Protein AF-A0A0H4KD07-F1 (afdb_monomer_lite)

Secondary structure (DSSP, 8-state):
-HHHHHHHHHHHHHTTT--HHHHHHHHHHHHHHHHSTT----GGG-EEEETTEEEEEHHHHHHHHHHHHHHHHHHHHHHHHTT-

Structure (mmCIF, N/CA/C/O backbone):
data_AF-A0A0H4KD07-F1
#
_entry.id   AF-A0A0H4KD07-F1
#
loop_
_atom_site.group_PDB
_atom_site.id
_atom_site.type_symbol
_atom_site.label_atom_id
_atom_site.label_alt_id
_atom_site.label_comp_id
_atom_site.label_asym_id
_atom_site.label_entity_id
_atom_site.label_seq_id
_atom_site.pdbx_PDB_ins_code
_atom_site.Cartn_x
_atom_site.Cartn_y
_atom_site.Cartn_z
_atom_site.occupancy
_atom_site.B_iso_or_equiv
_atom_site.auth_seq_id
_atom_site.auth_comp_id
_atom_site.auth_asym_id
_atom_site.auth_atom_id
_atom_site.pdbx_PDB_model_num
ATOM 1 N N . MET A 1 1 ? -11.075 -3.029 25.859 1.00 56.78 1 MET A N 1
ATOM 2 C CA . MET A 1 1 ? -9.977 -3.095 24.866 1.00 56.78 1 MET A CA 1
ATOM 3 C C . MET A 1 1 ? -10.551 -2.955 23.459 1.00 56.78 1 MET A C 1
ATOM 5 O O . MET A 1 1 ? -9.959 -2.226 22.677 1.00 56.78 1 MET A O 1
ATOM 9 N N . GLU A 1 2 ? -11.746 -3.509 23.213 1.00 59.12 2 GLU A N 1
ATOM 10 C CA . GLU A 1 2 ? -12.585 -3.326 22.010 1.00 59.12 2 GLU A CA 1
ATOM 11 C C . GLU A 1 2 ? -12.624 -1.889 21.459 1.00 59.12 2 GLU A C 1
ATOM 13 O O . GLU A 1 2 ? -12.285 -1.678 20.300 1.00 59.12 2 GLU A O 1
ATOM 18 N N . ASN A 1 3 ? -12.908 -0.871 22.289 1.00 70.50 3 ASN A N 1
ATOM 19 C CA . ASN A 1 3 ? -12.961 0.520 21.801 1.00 70.50 3 ASN A CA 1
ATOM 20 C C . ASN A 1 3 ? -11.657 0.997 21.140 1.00 70.50 3 ASN A C 1
ATOM 22 O O . ASN A 1 3 ? -11.711 1.727 20.158 1.00 70.50 3 ASN A O 1
ATOM 26 N N . LYS A 1 4 ? -10.487 0.556 21.623 1.00 83.19 4 LYS A N 1
ATOM 27 C CA . LYS A 1 4 ? -9.203 0.991 21.053 1.00 83.19 4 LYS A CA 1
ATOM 28 C C . LYS A 1 4 ? -8.907 0.325 19.710 1.00 83.19 4 LYS A C 1
ATOM 30 O O . LYS A 1 4 ? -8.316 0.954 18.842 1.00 83.19 4 LYS A O 1
ATOM 35 N N . LEU A 1 5 ? -9.299 -0.937 19.532 1.00 86.31 5 LEU A N 1
ATOM 36 C CA . LEU A 1 5 ? -9.093 -1.661 18.273 1.00 86.31 5 LEU A CA 1
ATOM 37 C C . LEU A 1 5 ? -9.976 -1.090 17.160 1.00 86.31 5 LEU A C 1
ATOM 39 O O . LEU A 1 5 ? -9.493 -0.839 16.054 1.00 86.31 5 LEU A O 1
ATOM 43 N N . LYS A 1 6 ? -11.229 -0.774 17.492 1.00 85.56 6 LYS A N 1
ATOM 44 C CA . LYS A 1 6 ? -12.149 -0.086 16.590 1.00 85.56 6 LYS A CA 1
ATOM 45 C C . LYS A 1 6 ? -11.656 1.311 16.203 1.00 85.56 6 LYS A C 1
ATOM 47 O O . LYS A 1 6 ? -11.667 1.650 15.023 1.00 85.56 6 LYS A O 1
ATOM 52 N N . GLU A 1 7 ? -11.157 2.091 17.165 1.00 86.75 7 GLU A N 1
ATOM 53 C CA . GLU A 1 7 ? -10.549 3.406 16.907 1.00 86.75 7 GLU A CA 1
ATOM 54 C C . GLU A 1 7 ? -9.349 3.314 15.948 1.00 86.75 7 GLU A C 1
ATOM 56 O O . GLU A 1 7 ? -9.249 4.108 15.013 1.00 86.75 7 GLU A O 1
ATOM 61 N N . VAL A 1 8 ? -8.465 2.322 16.121 1.00 88.69 8 VAL A N 1
ATOM 62 C CA . VAL A 1 8 ? -7.317 2.094 15.220 1.00 88.69 8 VAL A CA 1
ATOM 63 C C . VAL A 1 8 ? -7.779 1.720 13.812 1.00 88.69 8 VAL A C 1
ATOM 65 O O . VAL A 1 8 ? -7.274 2.264 12.830 1.00 88.69 8 VAL A O 1
ATOM 68 N N . LYS A 1 9 ? -8.762 0.823 13.692 1.00 88.69 9 LYS A N 1
ATOM 69 C CA . LYS A 1 9 ? -9.337 0.447 12.396 1.00 88.69 9 LYS A CA 1
ATOM 70 C C . LYS A 1 9 ? -9.952 1.655 11.686 1.00 88.69 9 LYS A C 1
ATOM 72 O O . LYS A 1 9 ? -9.707 1.866 10.499 1.00 88.69 9 LYS A O 1
ATOM 77 N N . GLU A 1 10 ? -10.737 2.457 12.398 1.00 87.75 10 GLU A N 1
ATOM 78 C CA . GLU A 1 10 ? -11.342 3.669 11.846 1.00 87.75 10 GLU A CA 1
ATOM 79 C C . GLU A 1 10 ? -10.281 4.693 11.425 1.00 87.75 10 GLU A C 1
ATOM 81 O O . GLU A 1 10 ? -10.399 5.261 10.340 1.00 87.75 10 GLU A O 1
ATOM 86 N N . PHE A 1 11 ? -9.224 4.882 12.219 1.00 88.31 11 PHE A N 1
ATOM 87 C CA . PHE A 1 11 ? -8.085 5.737 11.874 1.00 88.31 11 PHE A CA 1
ATOM 88 C C . PHE A 1 11 ? -7.424 5.304 10.556 1.00 88.31 11 PHE A C 1
ATOM 90 O O . PHE A 1 11 ? -7.275 6.124 9.646 1.00 88.31 11 PHE A O 1
ATOM 97 N N . LEU A 1 12 ? -7.103 4.012 10.422 1.00 87.94 12 LEU A N 1
ATOM 98 C CA . LEU A 1 12 ? -6.455 3.447 9.234 1.00 87.94 12 LEU A CA 1
ATOM 99 C C . LEU A 1 12 ? -7.334 3.534 7.974 1.00 87.94 12 LEU A C 1
ATOM 101 O O . LEU A 1 12 ? -6.845 3.785 6.876 1.00 87.94 12 LEU A O 1
ATOM 105 N N . LEU A 1 13 ? -8.646 3.328 8.101 1.00 86.31 13 LEU A N 1
ATOM 106 C CA . LEU A 1 13 ? -9.556 3.382 6.951 1.00 86.31 13 LEU A CA 1
ATOM 107 C C . LEU A 1 13 ? -9.908 4.809 6.529 1.00 86.31 13 LEU A C 1
ATOM 109 O O . LEU A 1 13 ? -10.149 5.052 5.348 1.00 86.31 13 LEU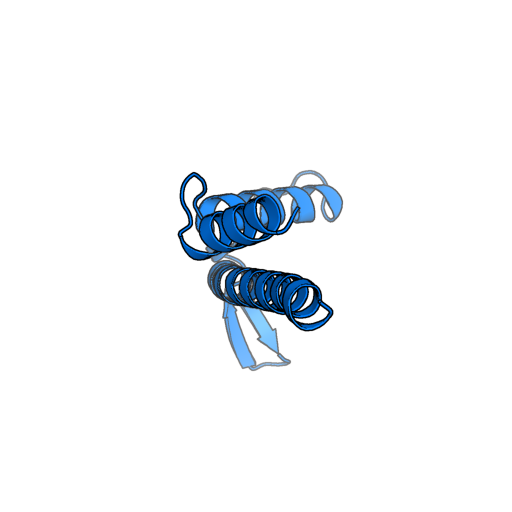 A O 1
ATOM 113 N N . GLN A 1 14 ? -9.986 5.740 7.481 1.00 83.69 14 GLN A N 1
ATOM 114 C CA . GLN A 1 14 ? -10.370 7.124 7.205 1.00 83.69 14 GLN A CA 1
ATOM 115 C C . GLN A 1 14 ? -9.186 7.987 6.748 1.00 83.69 14 GLN A C 1
ATOM 117 O O . GLN A 1 14 ? -9.423 9.102 6.288 1.00 83.69 14 GLN A O 1
ATOM 122 N N . GLY A 1 15 ? -7.938 7.517 6.895 1.00 68.69 15 GLY A N 1
ATOM 123 C CA . GLY A 1 15 ? -6.740 8.309 6.585 1.00 68.69 15 GLY A CA 1
ATOM 124 C C . GLY A 1 15 ? -6.652 9.593 7.418 1.00 68.69 15 GLY A C 1
ATOM 125 O O . GLY A 1 15 ? -6.091 10.598 6.989 1.00 68.69 15 GLY A O 1
ATOM 126 N N . LYS A 1 16 ? -7.280 9.620 8.601 1.00 66.00 16 LYS A N 1
ATOM 127 C CA . LYS A 1 16 ? -7.300 10.822 9.440 1.00 66.00 16 LYS A CA 1
ATOM 128 C C . LYS A 1 16 ? -5.951 10.981 10.120 1.00 66.00 16 LYS A C 1
ATOM 130 O O . LYS A 1 16 ? -5.738 10.403 11.173 1.00 66.00 16 LYS A O 1
ATOM 135 N N . GLY A 1 17 ? -5.083 11.809 9.551 1.00 70.94 17 GLY A N 1
ATOM 136 C CA . GLY A 1 17 ? -3.785 12.148 10.142 1.00 70.94 17 GLY A CA 1
ATOM 137 C C . GLY A 1 17 ? -2.579 11.552 9.423 1.00 70.94 17 GLY A C 1
ATOM 138 O O . GLY A 1 17 ? -1.476 11.696 9.936 1.00 70.94 17 GLY A O 1
ATOM 139 N N . TYR A 1 18 ? -2.771 10.918 8.261 1.00 7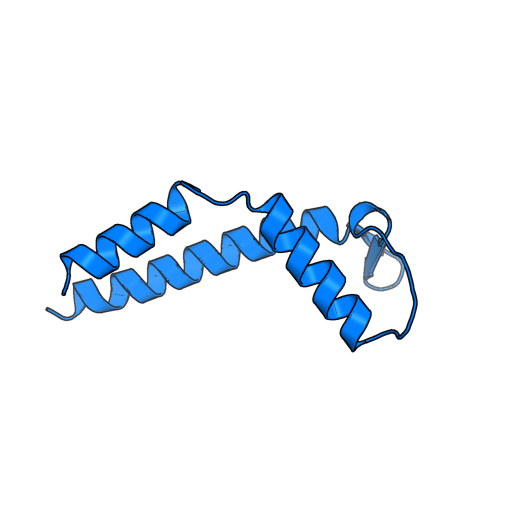9.56 18 TYR A N 1
ATOM 140 C CA . TYR A 1 18 ? -1.680 10.541 7.359 1.00 79.56 18 TYR A CA 1
ATOM 141 C C . TYR A 1 18 ? -2.161 10.478 5.900 1.00 79.56 18 TYR A C 1
ATOM 143 O O . TYR A 1 18 ? -3.308 10.106 5.645 1.00 79.56 18 TYR A O 1
ATOM 151 N N . ASP A 1 19 ? -1.290 10.823 4.948 1.00 85.25 19 ASP A N 1
ATOM 152 C CA . ASP A 1 19 ? -1.515 10.60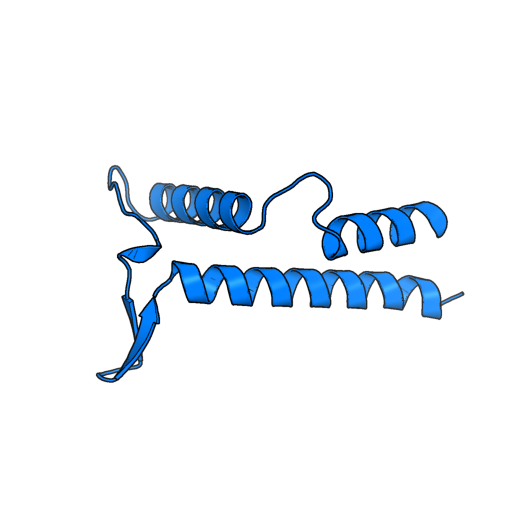3 3.515 1.00 85.25 19 ASP A CA 1
ATOM 153 C C . ASP A 1 19 ? -0.850 9.283 3.104 1.00 85.25 19 ASP A C 1
ATOM 155 O O . ASP A 1 19 ? 0.304 9.017 3.436 1.00 85.25 19 ASP A O 1
ATOM 159 N N . VAL A 1 20 ? -1.578 8.429 2.383 1.00 84.75 20 VAL A N 1
ATOM 160 C CA . VAL A 1 20 ? -1.028 7.165 1.863 1.00 84.75 20 VAL A CA 1
ATOM 161 C C . VAL A 1 20 ? 0.132 7.426 0.901 1.00 84.75 20 VAL A C 1
ATOM 163 O O . VAL A 1 20 ? 1.049 6.617 0.828 1.00 84.75 20 VAL A O 1
ATOM 166 N N . SER A 1 21 ? 0.094 8.536 0.169 1.00 85.06 21 SER A N 1
ATOM 167 C CA . SER A 1 21 ? 1.151 8.942 -0.757 1.00 85.06 21 SER A CA 1
ATOM 168 C C . SER A 1 21 ? 2.439 9.270 -0.011 1.00 85.06 21 SER A C 1
ATOM 170 O O . SER A 1 21 ? 3.487 8.798 -0.433 1.00 85.06 21 SER A O 1
ATOM 172 N N . ASP A 1 22 ? 2.347 9.984 1.114 1.00 86.88 22 ASP A N 1
ATOM 173 C CA . ASP A 1 22 ? 3.504 10.316 1.954 1.00 86.88 22 ASP A CA 1
ATOM 174 C C . ASP A 1 22 ? 4.112 9.039 2.545 1.00 86.88 22 ASP A C 1
ATOM 176 O O . ASP A 1 22 ? 5.297 8.781 2.377 1.00 86.88 22 ASP A O 1
ATOM 180 N N . VAL A 1 23 ? 3.277 8.164 3.122 1.00 88.31 23 VAL A N 1
ATOM 181 C CA . VAL A 1 23 ? 3.732 6.876 3.678 1.00 88.31 23 VAL A CA 1
ATOM 182 C C . VAL A 1 23 ? 4.412 6.006 2.617 1.00 88.31 23 VAL A C 1
ATOM 184 O O . VAL A 1 23 ? 5.421 5.364 2.893 1.00 88.31 23 VAL A O 1
ATOM 187 N N . VAL A 1 24 ? 3.854 5.950 1.404 1.00 88.62 24 VAL A N 1
ATOM 188 C CA . VAL A 1 24 ? 4.449 5.193 0.295 1.00 88.62 24 VAL A CA 1
ATOM 189 C C . VAL A 1 24 ? 5.766 5.813 -0.151 1.00 88.62 24 VAL A C 1
ATOM 191 O O . VAL A 1 24 ? 6.705 5.066 -0.416 1.00 88.62 24 VAL A O 1
ATOM 194 N N . ASN A 1 25 ? 5.838 7.139 -0.248 1.00 86.44 25 ASN A N 1
ATOM 195 C CA . ASN A 1 25 ? 7.054 7.835 -0.638 1.00 86.44 25 ASN A CA 1
ATOM 196 C C . ASN A 1 25 ? 8.175 7.577 0.370 1.00 86.44 25 ASN A C 1
ATOM 198 O O . ASN A 1 25 ? 9.227 7.088 -0.029 1.00 86.44 25 ASN A O 1
ATOM 202 N N . ASP A 1 26 ? 7.913 7.809 1.656 1.00 87.88 26 ASP A N 1
ATOM 203 C CA . ASP A 1 26 ? 8.887 7.623 2.733 1.00 87.88 26 ASP A CA 1
ATOM 204 C C . ASP A 1 26 ? 9.396 6.179 2.763 1.00 87.88 26 ASP A C 1
ATOM 206 O O . ASP A 1 26 ? 10.597 5.942 2.675 1.00 87.88 26 ASP A O 1
ATOM 210 N N . ALA A 1 27 ? 8.487 5.198 2.756 1.00 88.69 27 ALA A N 1
ATOM 211 C CA . ALA A 1 27 ? 8.871 3.788 2.750 1.00 88.69 27 ALA A CA 1
ATOM 212 C C . ALA A 1 27 ? 9.656 3.393 1.490 1.00 88.69 27 ALA A C 1
ATOM 214 O O . ALA A 1 27 ? 10.525 2.523 1.549 1.00 88.69 27 ALA A O 1
ATOM 215 N N . THR A 1 28 ? 9.345 3.999 0.340 1.00 85.62 28 THR A N 1
ATOM 216 C CA . THR A 1 28 ? 10.082 3.737 -0.898 1.00 85.62 28 THR A CA 1
ATOM 217 C C . THR A 1 28 ? 11.496 4.296 -0.793 1.00 85.62 28 THR A C 1
ATOM 219 O O . THR A 1 28 ? 12.434 3.541 -1.019 1.00 85.62 28 THR A O 1
ATOM 222 N N . VAL A 1 29 ? 11.653 5.563 -0.399 1.00 83.38 29 VAL A N 1
ATOM 223 C CA . VAL A 1 29 ? 12.962 6.211 -0.217 1.00 83.38 29 VAL A CA 1
ATOM 224 C C . VAL A 1 29 ? 13.816 5.434 0.782 1.00 83.38 29 VAL A C 1
ATOM 226 O O . VAL A 1 29 ? 14.912 5.021 0.428 1.00 83.38 29 VAL A O 1
ATOM 229 N N . GLU A 1 30 ? 13.281 5.117 1.966 1.00 87.69 30 GLU A N 1
ATOM 230 C CA . GLU A 1 30 ? 13.995 4.332 2.985 1.00 87.69 30 GLU A CA 1
ATOM 231 C C . GLU A 1 30 ? 14.447 2.964 2.447 1.00 87.69 30 GLU A C 1
ATOM 233 O O . GLU A 1 30 ? 15.578 2.541 2.671 1.00 87.69 30 GLU A O 1
ATOM 238 N N . THR A 1 31 ? 13.590 2.279 1.681 1.00 87.38 31 THR A N 1
ATOM 239 C CA . THR A 1 31 ? 13.947 0.991 1.066 1.00 87.38 31 THR A CA 1
ATOM 240 C C . THR A 1 31 ? 15.053 1.149 0.020 1.00 87.38 31 THR A C 1
ATOM 242 O O . THR A 1 31 ? 15.920 0.283 -0.091 1.00 87.38 31 THR A O 1
ATOM 245 N N . PHE A 1 32 ? 15.026 2.219 -0.777 1.00 83.94 32 PHE A N 1
ATOM 246 C CA . PHE A 1 32 ? 16.064 2.478 -1.774 1.00 83.94 32 PHE A CA 1
ATOM 247 C C . PHE A 1 32 ? 17.392 2.833 -1.117 1.00 83.94 32 PHE A C 1
ATOM 249 O O . PHE A 1 32 ? 18.393 2.240 -1.507 1.00 83.94 32 PHE A O 1
ATOM 256 N N . ASP A 1 33 ? 17.390 3.687 -0.096 1.00 83.38 33 ASP A N 1
ATOM 257 C CA . ASP A 1 33 ? 18.585 4.046 0.673 1.00 83.38 33 ASP A CA 1
ATOM 258 C C . ASP A 1 33 ? 19.248 2.809 1.305 1.00 83.38 33 ASP A C 1
ATOM 260 O O . ASP A 1 33 ? 20.474 2.697 1.337 1.00 83.38 33 ASP A O 1
ATOM 264 N N . GLU A 1 34 ? 18.453 1.841 1.778 1.00 87.62 34 GLU A N 1
ATOM 265 C CA . GLU A 1 34 ? 18.969 0.575 2.316 1.00 87.62 34 GLU A CA 1
ATOM 266 C C . GLU A 1 34 ? 19.558 -0.356 1.242 1.00 87.62 34 GLU A C 1
ATOM 268 O O . GLU A 1 34 ? 20.490 -1.117 1.520 1.00 87.62 34 GLU A O 1
ATOM 273 N N . LEU A 1 35 ? 19.000 -0.349 0.029 1.00 86.19 35 LEU A N 1
ATOM 274 C CA . LEU A 1 35 ? 19.396 -1.263 -1.049 1.00 86.19 35 LEU A CA 1
ATOM 275 C C . LEU A 1 35 ? 20.498 -0.698 -1.953 1.00 86.19 35 LEU A C 1
ATOM 277 O O . LEU A 1 35 ? 21.271 -1.469 -2.530 1.00 86.19 35 LEU A O 1
ATOM 281 N N . PHE A 1 36 ? 20.558 0.622 -2.099 1.00 79.81 36 PHE A N 1
ATOM 282 C CA . PHE A 1 36 ? 21.421 1.334 -3.028 1.00 79.81 36 PHE A CA 1
ATOM 283 C C . PHE A 1 36 ? 21.990 2.568 -2.319 1.00 79.81 36 PHE A C 1
ATOM 285 O O . PHE A 1 36 ? 21.292 3.553 -2.109 1.00 79.81 36 PHE A O 1
ATOM 292 N N . GLU A 1 37 ? 23.272 2.523 -1.956 1.00 75.88 37 GLU A N 1
ATOM 293 C CA . GLU A 1 37 ? 23.955 3.694 -1.394 1.00 75.88 37 GLU A CA 1
ATOM 294 C C . GLU A 1 37 ? 23.986 4.845 -2.426 1.00 75.88 37 GLU A C 1
ATOM 296 O O . GLU A 1 37 ? 24.434 4.652 -3.559 1.00 75.88 37 GLU A O 1
ATOM 301 N N . ASP A 1 38 ? 23.556 6.044 -2.010 1.00 62.75 38 ASP A N 1
ATOM 302 C CA . ASP A 1 38 ? 23.685 7.328 -2.726 1.00 62.75 38 ASP A CA 1
ATOM 303 C C . ASP A 1 38 ? 23.005 7.419 -4.112 1.00 62.75 38 ASP A C 1
ATOM 305 O O . ASP A 1 38 ? 23.593 7.914 -5.083 1.00 62.75 38 ASP A O 1
ATOM 309 N N . TRP A 1 39 ? 21.739 7.006 -4.222 1.00 66.31 39 TRP A N 1
ATOM 310 C CA . TRP A 1 39 ? 20.972 7.158 -5.464 1.00 66.31 39 TRP A CA 1
ATOM 311 C C . TRP A 1 39 ? 19.601 7.829 -5.272 1.00 66.31 39 TRP A C 1
ATOM 313 O O . TRP A 1 39 ? 18.675 7.240 -4.726 1.00 66.31 39 TRP A O 1
ATOM 323 N N . ASP A 1 40 ? 19.463 9.049 -5.808 1.00 68.19 40 ASP A N 1
ATOM 324 C CA . ASP A 1 40 ? 18.196 9.792 -5.877 1.00 68.19 40 ASP A CA 1
ATOM 325 C C . ASP A 1 40 ? 17.305 9.231 -6.999 1.00 68.19 40 ASP A C 1
ATOM 327 O O . ASP A 1 40 ? 17.548 9.480 -8.185 1.00 68.19 40 ASP A O 1
ATOM 331 N N . PHE A 1 41 ? 16.238 8.520 -6.634 1.00 70.44 41 PHE A N 1
ATOM 332 C CA . PHE A 1 41 ? 15.157 8.158 -7.553 1.00 70.44 41 PHE A CA 1
ATOM 333 C C . PHE A 1 41 ? 13.800 8.612 -7.029 1.00 70.44 41 PHE A C 1
ATOM 335 O O . PHE A 1 41 ? 13.538 8.593 -5.828 1.00 70.44 41 PHE A O 1
ATOM 342 N N . PHE A 1 42 ? 12.894 8.923 -7.956 1.00 74.69 42 PHE A N 1
ATOM 343 C CA . PHE A 1 42 ? 11.477 9.089 -7.658 1.00 74.69 42 PHE A CA 1
ATOM 344 C C . PHE A 1 42 ? 10.724 7.807 -8.016 1.00 74.69 42 PHE A C 1
ATOM 346 O O . PHE A 1 42 ? 10.925 7.219 -9.077 1.00 74.69 42 PHE A O 1
ATOM 353 N N . SER A 1 43 ? 9.822 7.364 -7.140 1.00 76.75 43 SER A N 1
ATOM 354 C CA . SER A 1 43 ? 9.052 6.123 -7.326 1.00 76.75 43 SER A CA 1
ATOM 355 C C . SER A 1 43 ? 8.148 6.138 -8.569 1.00 76.75 43 SER A C 1
ATOM 357 O O . SER A 1 43 ? 7.777 5.084 -9.088 1.00 76.75 43 SER A O 1
ATOM 359 N N . GLU A 1 44 ? 7.795 7.320 -9.073 1.00 81.88 44 GLU A N 1
ATOM 360 C CA . GLU A 1 44 ? 7.028 7.485 -10.309 1.00 81.88 44 GLU A CA 1
ATOM 361 C C . GLU A 1 44 ? 7.836 7.192 -11.580 1.00 81.88 44 GLU A C 1
ATOM 363 O O . GLU A 1 44 ? 7.233 6.805 -12.584 1.00 81.88 44 GLU A O 1
ATOM 368 N N . ASP A 1 45 ? 9.168 7.285 -11.502 1.00 84.19 45 ASP A N 1
ATOM 369 C CA . ASP A 1 45 ? 10.104 7.055 -12.611 1.00 84.19 45 ASP A CA 1
ATOM 370 C C . ASP A 1 45 ? 10.532 5.583 -12.740 1.00 84.19 45 ASP A C 1
ATOM 372 O O . ASP A 1 45 ? 11.259 5.209 -13.664 1.00 84.19 45 ASP A O 1
ATOM 376 N N . ILE A 1 46 ? 10.100 4.727 -11.810 1.00 87.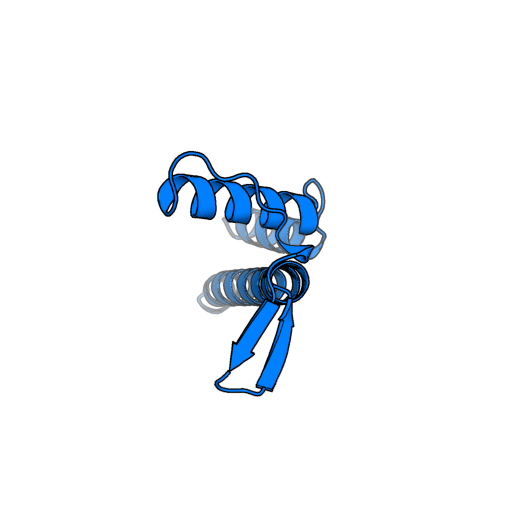00 46 ILE A N 1
ATOM 377 C CA . ILE A 1 46 ? 10.485 3.316 -11.766 1.00 87.00 46 ILE A CA 1
ATOM 378 C C . ILE A 1 46 ? 9.372 2.461 -12.367 1.00 87.00 46 ILE A C 1
ATOM 380 O O . ILE A 1 46 ? 8.343 2.214 -11.733 1.00 87.00 46 ILE A O 1
ATOM 384 N N . ASP A 1 47 ? 9.603 1.959 -13.578 1.00 91.88 47 ASP A N 1
ATOM 385 C CA . ASP A 1 47 ? 8.688 1.042 -14.254 1.00 91.88 47 ASP A CA 1
ATOM 386 C C . ASP A 1 47 ? 8.836 -0.400 -13.748 1.00 91.88 47 ASP A C 1
ATOM 388 O O . ASP A 1 47 ? 9.925 -0.977 -13.702 1.00 91.88 47 ASP A O 1
ATOM 392 N N . LEU A 1 48 ? 7.702 -1.018 -13.422 1.00 92.31 48 LEU A N 1
ATOM 393 C CA . LEU A 1 48 ? 7.591 -2.433 -13.095 1.00 92.31 48 LEU A CA 1
ATOM 394 C C . LEU A 1 48 ? 7.217 -3.219 -14.350 1.00 92.31 48 LEU A C 1
ATOM 396 O O . LEU A 1 48 ? 6.136 -3.049 -14.922 1.00 92.31 48 LEU A O 1
ATOM 400 N N . ASN A 1 49 ? 8.106 -4.129 -14.737 1.00 94.38 49 ASN A N 1
ATOM 401 C CA . ASN A 1 49 ? 7.954 -4.970 -15.918 1.00 94.38 49 ASN A CA 1
ATOM 402 C C . ASN A 1 49 ? 7.894 -6.452 -15.523 1.00 94.38 49 ASN A C 1
ATOM 404 O O . ASN A 1 49 ? 8.522 -6.873 -14.549 1.00 94.38 49 ASN A O 1
ATOM 408 N N . TRP A 1 50 ? 7.160 -7.258 -16.291 1.00 94.44 50 TRP A N 1
ATOM 409 C CA . TRP A 1 50 ? 7.138 -8.716 -16.170 1.00 94.44 50 TRP A CA 1
ATOM 410 C C . TRP A 1 50 ? 7.586 -9.347 -17.484 1.00 94.44 50 TRP A C 1
ATOM 412 O O . TRP A 1 50 ? 6.818 -9.466 -18.437 1.00 94.44 50 TRP A O 1
ATOM 422 N N . GLY A 1 51 ? 8.857 -9.745 -17.542 1.00 94.50 51 GLY A N 1
ATOM 423 C CA . GLY A 1 51 ? 9.484 -10.097 -18.813 1.00 94.50 51 GLY A CA 1
ATOM 424 C C . GLY A 1 51 ? 9.606 -8.856 -19.695 1.00 94.50 51 GLY A C 1
ATOM 425 O O . GLY A 1 51 ? 10.231 -7.881 -19.288 1.00 94.50 51 GLY A O 1
ATOM 426 N N . GLU A 1 52 ? 9.009 -8.899 -20.883 1.00 94.81 52 GLU A N 1
ATOM 427 C CA . GLU A 1 52 ? 9.002 -7.777 -21.834 1.00 94.81 52 GLU A CA 1
ATOM 428 C C . GLU A 1 52 ? 7.774 -6.862 -21.678 1.00 94.81 52 GLU A C 1
ATOM 430 O O . GLU A 1 52 ? 7.719 -5.798 -22.293 1.00 94.81 52 GLU A O 1
ATOM 435 N N . ASP A 1 53 ? 6.800 -7.248 -20.847 1.00 95.75 53 ASP A N 1
ATOM 436 C CA . ASP A 1 53 ? 5.559 -6.497 -20.671 1.00 95.75 53 ASP A CA 1
ATOM 437 C C . ASP A 1 53 ? 5.695 -5.437 -19.570 1.00 95.75 53 ASP A C 1
ATOM 439 O O . ASP A 1 53 ? 6.066 -5.745 -18.434 1.00 95.75 53 ASP A O 1
ATOM 443 N N . SER A 1 54 ? 5.312 -4.195 -19.882 1.00 93.50 54 SER A N 1
ATOM 444 C CA . SER A 1 54 ? 5.161 -3.128 -18.885 1.00 93.50 54 SER A CA 1
ATOM 445 C C . SER A 1 54 ? 3.843 -3.283 -18.130 1.00 93.50 54 SER A C 1
ATOM 447 O O . SER A 1 54 ? 2.768 -3.320 -18.734 1.00 93.50 54 SER A O 1
ATOM 449 N N . LEU A 1 55 ? 3.919 -3.390 -16.801 1.00 94.12 55 LEU A N 1
ATOM 450 C CA . LEU A 1 55 ? 2.745 -3.565 -15.947 1.00 94.12 55 LEU A CA 1
ATOM 451 C C . LEU A 1 55 ? 2.205 -2.222 -15.442 1.00 94.12 55 LEU A C 1
ATOM 453 O O . LEU A 1 55 ? 1.016 -1.928 -15.577 1.00 94.12 55 LEU A O 1
ATOM 457 N N . THR A 1 56 ? 3.060 -1.442 -14.780 1.00 94.94 56 THR A N 1
ATOM 458 C CA . THR A 1 56 ? 2.741 -0.170 -14.105 1.00 94.94 56 THR A CA 1
ATOM 459 C C . THR A 1 56 ? 4.039 0.469 -13.601 1.00 94.94 56 THR A C 1
ATOM 461 O O . THR A 1 56 ? 5.072 -0.187 -13.624 1.00 94.94 56 THR A O 1
ATOM 464 N N . ASN A 1 57 ? 3.997 1.688 -13.062 1.00 92.25 57 ASN A N 1
ATOM 465 C CA . ASN A 1 57 ? 5.100 2.216 -12.255 1.00 92.25 57 ASN A CA 1
ATOM 466 C C . ASN A 1 57 ? 4.983 1.825 -10.771 1.00 92.25 57 ASN A C 1
ATOM 468 O O . ASN A 1 57 ? 3.913 1.405 -10.296 1.00 92.25 57 ASN A O 1
ATOM 472 N N . LEU A 1 58 ? 6.100 1.961 -10.056 1.00 89.88 58 LEU A N 1
ATOM 473 C CA . LEU A 1 58 ? 6.239 1.622 -8.646 1.00 89.88 58 LEU A CA 1
ATOM 474 C C . LEU A 1 58 ? 5.309 2.461 -7.765 1.00 89.88 58 LEU A C 1
ATOM 476 O O . LEU A 1 58 ? 4.623 1.879 -6.930 1.00 89.88 58 LEU A O 1
ATOM 480 N N . ASP A 1 59 ? 5.197 3.775 -7.983 1.00 89.69 59 ASP A N 1
ATOM 481 C CA . ASP A 1 59 ? 4.287 4.644 -7.215 1.00 89.69 59 ASP A CA 1
ATOM 482 C C . ASP A 1 59 ? 2.840 4.115 -7.204 1.00 89.69 59 ASP A C 1
ATOM 484 O O . ASP A 1 59 ? 2.232 3.879 -6.151 1.00 89.69 59 ASP A O 1
ATOM 488 N N . LYS A 1 60 ? 2.287 3.847 -8.392 1.00 91.56 60 LYS A N 1
ATOM 48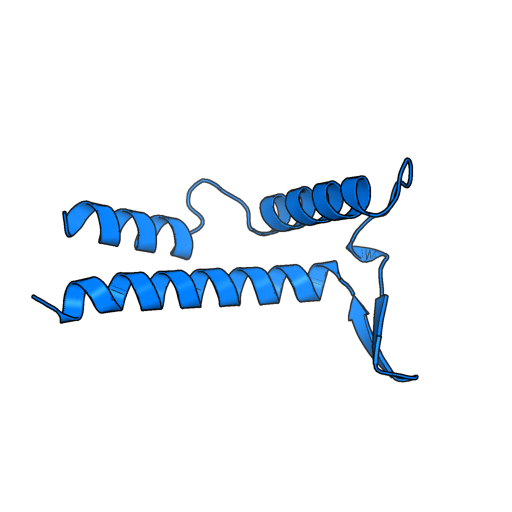9 C CA . LYS A 1 60 ? 0.914 3.359 -8.531 1.00 91.56 60 LYS A CA 1
ATOM 490 C C . LYS A 1 60 ? 0.745 1.973 -7.921 1.00 91.56 60 LYS A C 1
ATOM 492 O O . LYS A 1 60 ? -0.281 1.712 -7.285 1.00 91.56 60 LYS A O 1
ATOM 497 N N . PHE A 1 61 ? 1.723 1.086 -8.103 1.00 93.31 61 PHE A N 1
ATOM 498 C CA . PHE A 1 61 ? 1.702 -0.233 -7.477 1.00 93.31 61 PHE A CA 1
ATOM 499 C C . PHE A 1 61 ? 1.697 -0.118 -5.950 1.00 93.31 61 PHE A C 1
ATOM 501 O O . PHE A 1 61 ? 0.803 -0.666 -5.304 1.00 93.31 61 PHE A O 1
ATOM 508 N N . SER A 1 62 ? 2.637 0.635 -5.381 1.00 92.50 62 SER A N 1
ATOM 509 C CA . SER A 1 62 ? 2.836 0.771 -3.940 1.00 92.50 62 SER A CA 1
ATOM 510 C C . SER A 1 62 ? 1.635 1.409 -3.248 1.00 92.50 62 SER A C 1
ATOM 512 O O . SER A 1 62 ? 1.201 0.915 -2.208 1.00 92.50 62 SER A O 1
ATOM 514 N N . LYS A 1 63 ? 0.999 2.420 -3.855 1.00 91.25 63 LYS A N 1
ATOM 515 C CA . LYS A 1 63 ? -0.256 3.005 -3.344 1.00 91.25 63 LYS A CA 1
ATOM 516 C C . LYS A 1 63 ? -1.385 1.980 -3.272 1.00 91.25 63 LYS A C 1
ATOM 518 O O . LYS A 1 63 ? -2.047 1.847 -2.240 1.00 91.25 63 LYS A O 1
ATOM 523 N N . VAL A 1 64 ? -1.599 1.217 -4.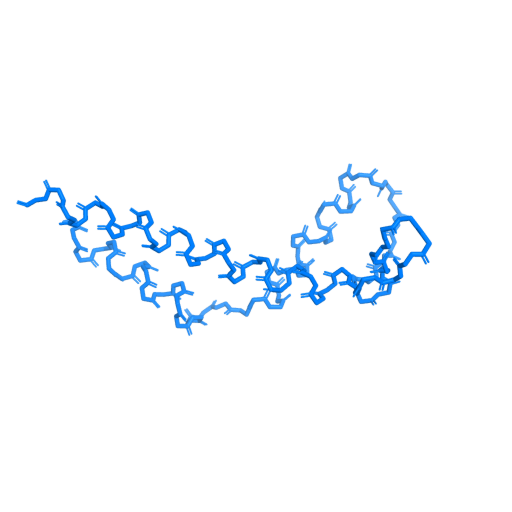346 1.00 93.81 64 VAL A N 1
ATOM 524 C CA . VAL A 1 64 ? -2.638 0.172 -4.374 1.00 93.81 64 VAL A CA 1
ATOM 525 C C . VAL A 1 64 ? -2.306 -0.952 -3.391 1.00 93.81 64 VAL A C 1
ATOM 527 O O . VAL A 1 64 ? -3.194 -1.438 -2.685 1.00 93.81 64 VAL A O 1
ATOM 530 N N . PHE A 1 65 ? -1.038 -1.350 -3.312 1.00 93.62 65 PHE A N 1
ATOM 531 C CA . PHE A 1 65 ? -0.561 -2.380 -2.400 1.00 93.62 65 PHE A CA 1
ATOM 532 C C . PHE A 1 65 ? -0.744 -1.966 -0.934 1.00 93.62 65 PHE A C 1
ATOM 534 O O . PHE A 1 65 ? -1.358 -2.709 -0.168 1.00 93.62 65 PHE A O 1
ATOM 541 N N . CYS A 1 66 ? -0.330 -0.754 -0.557 1.00 92.75 66 CYS A N 1
ATOM 542 C CA . CYS A 1 66 ? -0.492 -0.207 0.791 1.00 92.75 66 CYS A CA 1
ATOM 543 C C . CYS A 1 66 ? -1.966 -0.209 1.225 1.00 92.75 66 CYS A C 1
ATOM 545 O O . CYS A 1 66 ? -2.312 -0.708 2.298 1.00 92.75 66 CYS A O 1
ATOM 547 N N . GLN A 1 67 ? -2.879 0.221 0.347 1.00 90.75 67 GLN A N 1
ATOM 548 C CA . GLN A 1 67 ? -4.318 0.155 0.622 1.00 90.75 67 GLN A CA 1
ATOM 549 C C . GLN A 1 67 ? -4.821 -1.280 0.848 1.00 90.75 67 GLN A C 1
ATOM 551 O O . GLN A 1 67 ? -5.732 -1.499 1.651 1.00 90.75 67 GLN A O 1
ATOM 556 N N . LYS A 1 68 ? -4.273 -2.274 0.138 1.00 93.44 68 LYS A N 1
ATOM 557 C CA . LYS A 1 68 ? -4.614 -3.689 0.353 1.00 93.44 68 LYS A CA 1
ATOM 558 C C . LYS A 1 68 ? -4.083 -4.196 1.692 1.00 93.44 68 LYS A C 1
ATOM 560 O O . LYS A 1 68 ? -4.831 -4.879 2.388 1.00 93.44 68 LYS A O 1
ATOM 565 N N . VAL A 1 69 ? -2.860 -3.823 2.069 1.00 93.94 69 VAL A N 1
ATOM 566 C CA . VAL A 1 69 ? -2.273 -4.149 3.378 1.00 93.94 69 VAL A CA 1
ATOM 567 C C . VAL A 1 69 ? -3.113 -3.556 4.507 1.00 93.94 69 VAL A C 1
ATOM 569 O O . VAL A 1 69 ? -3.520 -4.294 5.399 1.00 93.94 69 VAL A O 1
ATOM 572 N N . ILE A 1 70 ? -3.482 -2.272 4.427 1.00 92.12 70 ILE A N 1
ATOM 573 C CA . ILE A 1 70 ? -4.369 -1.620 5.407 1.00 92.12 70 ILE A CA 1
ATOM 574 C C . ILE A 1 70 ? -5.672 -2.409 5.578 1.00 92.12 70 ILE A C 1
ATOM 576 O O . ILE A 1 70 ? -6.090 -2.695 6.700 1.00 92.12 70 ILE A O 1
ATOM 580 N N . LYS A 1 71 ? -6.305 -2.818 4.471 1.00 92.00 71 LYS A N 1
ATOM 581 C CA . LYS A 1 71 ? -7.537 -3.621 4.516 1.00 92.00 71 LYS A CA 1
ATOM 582 C C . LYS A 1 71 ? -7.324 -4.986 5.168 1.00 92.00 71 LYS A C 1
ATOM 584 O O . LYS A 1 71 ? -8.194 -5.427 5.913 1.00 92.00 71 LYS A O 1
ATOM 589 N N . GLN A 1 72 ? -6.193 -5.645 4.917 1.00 94.56 72 GLN A N 1
ATOM 590 C CA . GLN A 1 72 ? -5.867 -6.909 5.582 1.00 94.56 72 GLN A CA 1
ATOM 591 C C . GLN A 1 72 ? -5.640 -6.725 7.083 1.00 94.56 72 GLN A C 1
ATOM 593 O O . GLN A 1 72 ? -6.183 -7.499 7.865 1.00 94.56 72 GLN A O 1
ATOM 598 N N . VAL A 1 73 ? -4.926 -5.675 7.498 1.00 92.50 73 VAL A N 1
ATOM 599 C CA . VAL A 1 73 ? -4.755 -5.333 8.919 1.00 92.50 73 VAL A CA 1
ATOM 600 C C . VAL A 1 73 ? -6.112 -5.095 9.581 1.00 92.50 73 VAL A C 1
ATOM 602 O O . VAL A 1 73 ? -6.379 -5.654 10.639 1.00 92.50 73 VAL A O 1
ATOM 605 N N . CYS A 1 74 ? -7.009 -4.348 8.935 1.00 91.94 74 CYS A N 1
ATOM 606 C CA . CYS A 1 74 ? -8.367 -4.136 9.441 1.00 91.94 74 CYS A CA 1
ATOM 607 C C . CYS A 1 74 ? -9.150 -5.452 9.576 1.00 91.94 74 CYS A C 1
ATOM 609 O O . CYS A 1 74 ? -9.825 -5.652 10.577 1.00 91.94 74 CYS A O 1
ATOM 611 N N . SER A 1 75 ? -9.024 -6.369 8.612 1.00 90.56 75 SER A N 1
ATOM 612 C CA . SER A 1 75 ? -9.649 -7.696 8.693 1.00 90.56 75 SER A CA 1
ATOM 613 C C . SER A 1 75 ? -9.079 -8.550 9.829 1.00 90.56 75 SER A C 1
ATOM 615 O O . SER A 1 75 ? -9.810 -9.332 10.429 1.00 90.56 75 SER A O 1
ATOM 617 N N . ILE A 1 76 ? -7.783 -8.424 10.128 1.00 91.56 76 ILE A N 1
ATOM 618 C CA . ILE A 1 76 ? -7.163 -9.085 11.280 1.00 91.56 76 ILE A CA 1
ATOM 619 C C . ILE A 1 76 ? -7.714 -8.492 12.580 1.00 91.56 76 ILE A C 1
ATOM 621 O O . ILE A 1 76 ? -8.044 -9.259 13.481 1.00 91.56 76 ILE A O 1
ATOM 625 N N . ILE A 1 77 ? -7.862 -7.164 12.663 1.00 89.56 77 ILE A N 1
ATOM 626 C CA . ILE A 1 77 ? -8.489 -6.489 13.811 1.00 89.56 77 ILE A CA 1
ATOM 627 C C . ILE A 1 77 ? -9.899 -7.048 14.054 1.00 89.56 77 ILE A C 1
ATOM 629 O O . ILE A 1 77 ? -10.199 -7.451 15.175 1.00 89.56 77 ILE A O 1
ATOM 633 N N . ASP A 1 78 ? -10.711 -7.173 13.002 1.00 86.81 78 ASP A N 1
ATOM 634 C CA . ASP A 1 78 ? -12.075 -7.720 13.092 1.00 86.81 78 ASP A CA 1
ATOM 635 C C . ASP A 1 78 ? -12.106 -9.151 13.648 1.00 86.81 78 ASP A C 1
ATOM 637 O O . ASP A 1 78 ? -12.989 -9.507 14.422 1.00 86.81 78 ASP A O 1
ATOM 641 N N . SER A 1 79 ? -11.094 -9.967 13.338 1.00 88.25 79 SER A N 1
ATOM 642 C CA . SER A 1 79 ? -11.007 -11.344 13.846 1.00 88.25 79 SER A CA 1
ATOM 643 C C . SER A 1 79 ? -10.796 -11.451 15.365 1.00 88.25 79 SER A C 1
ATOM 645 O O . SER A 1 79 ? -10.940 -12.542 15.924 1.00 88.25 79 SER A O 1
ATOM 647 N N . PHE A 1 80 ? -10.434 -10.351 16.037 1.00 82.88 80 PHE A N 1
ATOM 648 C CA . PHE A 1 80 ? -10.396 -10.285 17.499 1.00 82.88 80 PHE A CA 1
ATOM 649 C C . PHE A 1 80 ? -11.764 -9.945 18.097 1.00 82.88 80 PHE A C 1
ATOM 651 O O . PHE A 1 80 ? -12.018 -10.357 19.223 1.00 82.88 80 PHE A O 1
ATOM 658 N N . GLU A 1 81 ? -12.632 -9.244 17.360 1.00 71.12 81 GLU A N 1
ATOM 659 C CA . GLU A 1 81 ? -14.003 -8.932 17.791 1.00 71.12 81 GLU A CA 1
ATOM 660 C C . GLU A 1 81 ? -14.927 -10.156 17.654 1.00 71.12 81 GLU A C 1
ATOM 662 O O . GLU A 1 81 ? -15.824 -10.346 18.461 1.00 71.12 81 GLU A O 1
ATOM 667 N N . GLU A 1 82 ? -14.680 -11.044 16.684 1.00 58.91 82 GLU A N 1
ATOM 668 C CA . GLU A 1 82 ? -15.484 -12.265 16.471 1.00 58.91 82 GLU A CA 1
ATOM 669 C C . GLU A 1 82 ? -15.205 -13.406 17.476 1.00 58.91 82 GLU A C 1
ATOM 671 O O . GLU A 1 82 ? -15.821 -14.471 17.391 1.00 58.91 82 GLU A O 1
ATOM 676 N N . LYS A 1 83 ? -14.248 -13.231 18.399 1.00 54.31 83 LYS A N 1
ATOM 677 C CA . LYS A 1 83 ? -13.848 -14.255 19.386 1.00 54.31 83 LYS A CA 1
ATOM 678 C C . LYS A 1 83 ? -14.339 -13.985 20.815 1.00 54.31 83 LYS A C 1
ATOM 680 O O . LYS A 1 83 ? -13.978 -14.761 21.705 1.00 54.31 83 LYS A O 1
ATOM 685 N N . GLU A 1 84 ? -15.144 -12.944 21.023 1.00 45.34 84 GLU A N 1
ATOM 686 C CA . GLU A 1 84 ? -15.927 -12.703 22.251 1.00 45.34 84 GLU A CA 1
ATOM 687 C C . GLU A 1 84 ? -17.401 -13.097 22.060 1.00 45.34 84 GLU A C 1
ATOM 689 O O . GLU A 1 84 ? -18.000 -13.578 23.051 1.00 45.34 84 GLU A O 1
#

Organism: NCBI:txid1402861

pLDDT: mean 84.3, std 10.69, range [45.34, 95.75]

Radius of gyration: 16.58 Å; chains: 1; bounding box: 40×26×47 Å

Foldseek 3Di:
DLVVLVVVLCCLVVVVPHDLLVVLQVVVVVVCCVVPPPDDDDQQPAFDADVPRTDHTRSVVSSVVSNVVSVVSSVVSVVVVVVD

Sequence (84 aa):
MENKLKEVKEFLLQGKGYDVSDVVNDATVETFDELFEDWDFFSEDIDLNWGEDSLTNLDKFSKVFCQKVIKQVCSIIDSFEEKE